Protein AF-A0A183NN94-F1 (afdb_monomer)

Organism: NCBI:txid31246

Radius of gyration: 21.18 Å; Cα contacts (8 Å, |Δi|>4): 74; chains: 1; bounding box: 39×62×39 Å

Secondary structure (DSSP, 8-state):
--GGGTTSBPTTTTSTT--TTGGG-SSB--TT-PPBPSSSSSTT--TTGGG-SSB--TTHHHHHHHHHHHHHHHHHHHTTTTS-THHHHHHHHHHHHHH--

Structure (mmCIF, N/CA/C/O backbone):
data_AF-A0A183NN94-F1
#
_entry.id   AF-A0A183NN94-F1
#
loop_
_atom_site.group_PDB
_atom_site.id
_atom_site.type_symbol
_atom_site.label_atom_id
_atom_site.label_alt_id
_atom_site.label_comp_id
_atom_site.label_asym_id
_atom_site.label_entity_id
_atom_site.label_seq_id
_atom_site.pdbx_PDB_ins_code
_atom_site.Cartn_x
_atom_site.Cartn_y
_atom_site.Cartn_z
_atom_site.occupancy
_atom_site.B_iso_or_equiv
_atom_site.auth_seq_id
_atom_site.auth_comp_id
_atom_site.auth_asym_id
_atom_site.auth_atom_id
_atom_site.pdbx_PDB_model_num
ATOM 1 N N . MET A 1 1 ? 25.148 6.292 4.342 1.00 41.75 1 MET A N 1
ATOM 2 C CA . MET A 1 1 ? 24.144 7.103 3.613 1.00 41.75 1 MET A CA 1
ATOM 3 C C . MET A 1 1 ? 22.840 6.322 3.709 1.00 41.75 1 MET A C 1
ATOM 5 O O . MET A 1 1 ? 22.863 5.152 3.376 1.00 41.75 1 MET A O 1
ATOM 9 N N . SER A 1 2 ? 21.803 6.879 4.331 1.00 49.94 2 SER A N 1
ATOM 10 C CA . SER A 1 2 ? 20.789 6.155 5.123 1.00 49.94 2 SER A CA 1
ATOM 11 C C . SER A 1 2 ? 19.967 5.079 4.387 1.00 49.94 2 SER A C 1
ATOM 13 O O . SER A 1 2 ? 19.070 5.393 3.604 1.00 49.94 2 SER A O 1
ATOM 15 N N . ASP A 1 3 ? 20.172 3.814 4.773 1.00 56.53 3 ASP A N 1
ATOM 16 C CA . ASP A 1 3 ? 19.376 2.636 4.368 1.00 56.53 3 ASP A CA 1
ATOM 17 C C . ASP A 1 3 ? 17.874 2.763 4.693 1.00 56.53 3 ASP A C 1
ATOM 19 O O . ASP A 1 3 ? 17.034 2.079 4.122 1.00 56.53 3 ASP A O 1
ATOM 23 N N . TYR A 1 4 ? 17.506 3.727 5.538 1.00 58.66 4 TYR A N 1
ATOM 24 C CA . TYR A 1 4 ? 16.137 3.991 5.983 1.00 58.66 4 TYR A CA 1
ATOM 25 C C . TYR A 1 4 ? 15.127 4.331 4.869 1.00 58.66 4 TYR A C 1
ATOM 27 O O . TYR A 1 4 ? 13.924 4.171 5.069 1.00 58.66 4 TYR A O 1
ATOM 35 N N . LEU A 1 5 ? 15.574 4.821 3.704 1.00 60.09 5 LEU A N 1
ATOM 36 C CA . LEU A 1 5 ? 14.676 5.084 2.567 1.00 60.09 5 LEU A CA 1
ATOM 37 C C . LEU A 1 5 ? 14.304 3.810 1.798 1.00 60.09 5 LEU A C 1
ATOM 39 O O . LEU A 1 5 ? 13.202 3.746 1.252 1.00 60.09 5 LEU A O 1
ATOM 43 N N . ARG A 1 6 ? 15.182 2.797 1.788 1.00 64.06 6 ARG A N 1
ATOM 44 C CA . ARG A 1 6 ? 14.915 1.500 1.144 1.00 64.06 6 ARG A CA 1
ATOM 45 C C . ARG A 1 6 ? 13.834 0.712 1.884 1.00 64.06 6 ARG A C 1
ATOM 47 O O . ARG A 1 6 ? 13.225 -0.147 1.265 1.00 64.06 6 ARG A O 1
ATOM 54 N N . ASN A 1 7 ? 13.557 1.042 3.148 1.00 72.69 7 ASN A N 1
ATOM 55 C CA . ASN A 1 7 ? 12.535 0.395 3.978 1.00 72.69 7 ASN A CA 1
ATOM 56 C C . ASN A 1 7 ? 11.146 1.033 3.880 1.00 72.69 7 ASN A C 1
ATOM 58 O O . ASN A 1 7 ? 10.224 0.638 4.586 1.00 72.69 7 ASN A O 1
ATOM 62 N N . GLN A 1 8 ? 10.949 2.025 3.014 1.00 84.25 8 GLN A N 1
ATOM 63 C CA . GLN A 1 8 ? 9.636 2.644 2.852 1.00 84.25 8 GLN A CA 1
ATOM 64 C C . GLN A 1 8 ? 8.896 2.051 1.653 1.00 84.25 8 GLN A C 1
ATOM 66 O O . GLN A 1 8 ? 9.460 1.891 0.572 1.00 84.25 8 GLN A O 1
ATOM 71 N N . ILE A 1 9 ? 7.608 1.752 1.841 1.00 87.94 9 ILE A N 1
ATOM 72 C CA . ILE A 1 9 ? 6.727 1.263 0.775 1.00 87.94 9 ILE A CA 1
ATOM 73 C C . ILE A 1 9 ? 6.458 2.394 -0.219 1.00 87.94 9 ILE A C 1
ATOM 75 O O . ILE A 1 9 ? 6.124 3.521 0.160 1.00 87.94 9 ILE A O 1
ATOM 79 N N . CYS A 1 10 ? 6.561 2.079 -1.506 1.00 90.69 10 CYS A N 1
ATOM 80 C CA . CYS A 1 10 ? 6.245 3.002 -2.579 1.00 90.69 10 CYS A CA 1
ATOM 81 C C . CYS A 1 10 ? 4.772 3.412 -2.516 1.00 90.69 10 CYS A C 1
ATOM 83 O O . CYS A 1 10 ? 3.864 2.587 -2.609 1.00 90.69 10 CYS A O 1
ATOM 85 N N . ARG A 1 11 ? 4.534 4.721 -2.420 1.00 90.25 11 ARG A N 1
ATOM 86 C CA . ARG A 1 11 ? 3.186 5.302 -2.385 1.00 90.25 11 ARG A CA 1
ATOM 87 C C . ARG A 1 11 ? 2.394 5.055 -3.671 1.00 90.25 11 ARG A C 1
ATOM 89 O O . ARG A 1 11 ? 1.177 4.950 -3.613 1.00 90.25 11 ARG A O 1
ATOM 96 N N . TYR A 1 12 ? 3.080 4.983 -4.810 1.00 91.81 12 TYR A N 1
ATOM 97 C CA . TYR A 1 12 ? 2.455 4.962 -6.134 1.00 91.81 12 TYR A CA 1
ATOM 98 C C . TYR A 1 12 ? 2.299 3.554 -6.715 1.00 91.81 12 TYR A C 1
ATOM 100 O O . TYR A 1 12 ? 1.526 3.363 -7.638 1.00 91.81 12 TYR A O 1
ATOM 108 N N . PHE A 1 13 ? 2.990 2.546 -6.180 1.00 91.50 13 PHE A N 1
ATOM 109 C CA . PHE A 1 13 ? 2.992 1.203 -6.770 1.00 91.50 13 PHE A CA 1
ATOM 110 C C . PHE A 1 13 ? 1.594 0.575 -6.866 1.00 91.50 13 PHE A C 1
ATOM 112 O O . PHE A 1 13 ? 1.243 0.015 -7.897 1.00 91.50 13 PHE A O 1
ATOM 119 N N . ASN A 1 14 ? 0.784 0.722 -5.814 1.00 89.56 14 ASN A N 1
ATOM 120 C CA . ASN A 1 14 ? -0.565 0.154 -5.747 1.00 89.56 14 ASN A CA 1
ATOM 121 C C . ASN A 1 14 ? -1.670 1.138 -6.180 1.00 89.56 14 ASN A C 1
ATOM 123 O O . ASN A 1 14 ? -2.853 0.861 -5.972 1.00 89.56 14 ASN A O 1
ATOM 127 N N . THR A 1 15 ? -1.324 2.312 -6.721 1.00 90.31 15 THR A N 1
ATOM 128 C CA . THR A 1 15 ? -2.331 3.219 -7.291 1.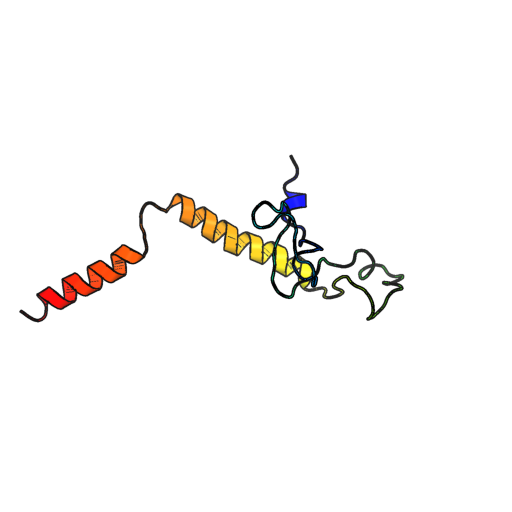00 90.31 15 THR A CA 1
ATOM 129 C C . THR A 1 15 ? -2.702 2.759 -8.700 1.00 90.31 15 THR A C 1
ATOM 131 O O . THR A 1 15 ? -1.979 1.989 -9.325 1.00 90.31 15 THR A O 1
ATOM 134 N N . LYS A 1 16 ? -3.832 3.246 -9.229 1.00 89.75 16 LYS A N 1
ATOM 135 C CA . LYS A 1 16 ? -4.267 2.931 -10.603 1.00 89.75 16 LYS A CA 1
ATOM 136 C C . LYS A 1 16 ? -3.243 3.350 -11.665 1.00 89.75 16 LYS A C 1
ATOM 138 O O . LYS A 1 16 ? -3.184 2.736 -12.720 1.00 89.75 16 LYS A O 1
ATOM 143 N N . GLU A 1 17 ? -2.476 4.400 -11.381 1.00 90.69 17 GLU A N 1
ATOM 144 C CA . GLU A 1 17 ? -1.435 4.937 -12.263 1.00 90.69 17 GLU A CA 1
ATOM 145 C C . GLU A 1 17 ? -0.124 4.143 -12.167 1.00 90.69 17 GLU A C 1
ATOM 147 O O . GLU A 1 17 ? 0.651 4.115 -13.119 1.00 90.69 17 GLU A O 1
ATOM 152 N N . GLY A 1 18 ? 0.116 3.472 -11.035 1.00 90.94 18 GLY A N 1
ATOM 153 C CA . GLY A 1 18 ? 1.330 2.706 -10.787 1.00 90.94 18 GLY A CA 1
ATOM 154 C C . GLY A 1 18 ? 2.565 3.570 -10.501 1.00 90.94 18 GLY A C 1
ATOM 155 O O . GLY A 1 18 ? 2.538 4.803 -10.462 1.00 90.94 18 GLY A O 1
ATOM 156 N N . CYS A 1 19 ? 3.696 2.904 -10.260 1.00 94.25 19 CYS A N 1
ATOM 157 C CA . CYS A 1 19 ? 4.964 3.584 -10.019 1.00 94.25 19 CYS A CA 1
ATOM 158 C C . CYS A 1 19 ? 5.680 3.921 -11.336 1.00 94.25 19 CYS A C 1
ATOM 160 O O . CYS A 1 19 ? 6.262 3.055 -11.980 1.00 94.25 19 CYS A O 1
ATOM 162 N N . TRP A 1 20 ? 5.734 5.208 -11.660 1.00 94.19 20 TRP A N 1
ATOM 163 C CA . TRP A 1 20 ? 6.533 5.817 -12.728 1.00 94.19 20 TRP A CA 1
ATOM 164 C C . TRP A 1 20 ? 8.028 5.454 -12.753 1.00 94.19 20 TRP A C 1
ATOM 166 O O . TRP A 1 20 ? 8.637 5.489 -13.817 1.00 94.19 20 TRP A O 1
ATOM 176 N N . TYR A 1 21 ? 8.630 5.088 -11.617 1.00 90.06 21 TYR A N 1
ATOM 177 C CA . TYR A 1 21 ? 10.044 4.691 -11.561 1.00 90.06 21 TYR A CA 1
ATOM 178 C C . TYR A 1 21 ? 10.295 3.222 -11.937 1.00 90.06 21 TYR A C 1
ATOM 180 O O . TYR A 1 21 ? 11.455 2.840 -12.102 1.00 90.06 21 TYR A O 1
ATOM 188 N N . GLY A 1 22 ? 9.242 2.401 -12.047 1.00 88.06 22 GLY A N 1
ATOM 189 C CA . GLY A 1 22 ? 9.366 0.967 -12.319 1.00 88.06 22 GLY A CA 1
ATOM 190 C C . GLY A 1 22 ? 10.341 0.279 -11.359 1.00 88.06 22 GLY A C 1
ATOM 191 O O . GLY A 1 22 ? 10.358 0.570 -10.162 1.00 88.06 22 GLY A O 1
ATOM 192 N N . ASP A 1 23 ? 11.203 -0.580 -11.894 1.00 85.81 23 ASP A N 1
ATOM 193 C CA . ASP A 1 23 ? 12.173 -1.359 -11.109 1.00 85.81 23 ASP A CA 1
ATOM 194 C C . ASP A 1 23 ? 13.299 -0.510 -10.500 1.00 85.81 23 ASP A C 1
ATOM 196 O O . ASP A 1 23 ? 13.956 -0.921 -9.547 1.00 85.81 23 ASP A O 1
ATOM 200 N N . ASN A 1 24 ? 13.493 0.716 -10.995 1.00 86.44 24 ASN A N 1
ATOM 201 C CA . ASN A 1 24 ? 14.469 1.662 -10.451 1.00 86.44 24 ASN A CA 1
ATOM 202 C C . ASN A 1 24 ? 13.912 2.469 -9.268 1.00 86.44 24 ASN A C 1
ATOM 204 O O . ASN A 1 24 ? 14.551 3.418 -8.795 1.00 86.44 24 ASN A O 1
ATOM 208 N N . CYS A 1 25 ? 12.708 2.142 -8.788 1.00 89.25 25 CYS A N 1
ATOM 209 C CA . CYS A 1 25 ? 12.151 2.804 -7.623 1.00 89.25 25 CYS A CA 1
ATOM 210 C C . CYS A 1 25 ? 13.040 2.563 -6.398 1.00 89.25 25 CYS A C 1
ATOM 212 O O . CYS A 1 25 ? 13.411 1.442 -6.065 1.00 89.25 25 CYS A O 1
ATOM 214 N N . ARG A 1 26 ? 13.359 3.643 -5.680 1.00 86.31 26 ARG A N 1
ATOM 215 C CA . ARG A 1 26 ? 14.139 3.558 -4.434 1.00 86.31 26 ARG A CA 1
ATOM 216 C C . ARG A 1 26 ? 13.332 3.006 -3.253 1.00 86.31 26 ARG A C 1
ATOM 218 O O . ARG A 1 26 ? 13.915 2.727 -2.212 1.00 86.31 26 ARG A O 1
ATOM 225 N N . PHE A 1 27 ? 12.018 2.890 -3.419 1.00 87.56 27 PHE A N 1
ATOM 226 C CA . PHE A 1 27 ? 11.055 2.438 -2.420 1.00 87.56 27 PHE A CA 1
ATOM 227 C C . PHE A 1 27 ? 10.564 1.024 -2.745 1.00 87.56 27 PHE A C 1
ATOM 229 O O . PHE A 1 27 ? 10.627 0.588 -3.891 1.00 87.56 27 PHE A O 1
ATOM 236 N N . LEU A 1 28 ? 10.018 0.321 -1.755 1.00 86.50 28 LEU A N 1
ATOM 237 C CA . LEU A 1 28 ? 9.574 -1.063 -1.923 1.00 86.50 28 LEU A CA 1
ATOM 238 C C . LEU A 1 28 ? 8.257 -1.167 -2.687 1.00 86.50 28 LEU A C 1
ATOM 240 O O . LEU A 1 28 ? 7.270 -0.504 -2.360 1.00 86.50 28 LEU A O 1
ATOM 244 N N . HIS A 1 29 ? 8.219 -2.074 -3.654 1.00 89.50 29 HIS A N 1
ATOM 245 C CA . HIS A 1 29 ? 7.015 -2.461 -4.377 1.00 89.50 29 HIS A CA 1
ATOM 246 C C . HIS A 1 29 ? 6.414 -3.717 -3.744 1.00 89.50 29 HIS A C 1
ATOM 248 O O . HIS A 1 29 ? 6.761 -4.833 -4.114 1.00 89.50 29 HIS A O 1
ATOM 254 N N . ILE A 1 30 ? 5.529 -3.535 -2.759 1.00 86.12 30 ILE A N 1
ATOM 255 C C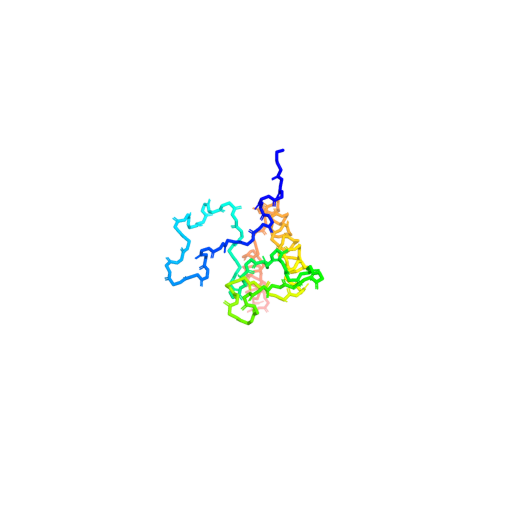A . ILE A 1 30 ? 4.836 -4.645 -2.090 1.00 86.12 30 ILE A CA 1
ATOM 256 C C . ILE A 1 30 ? 3.373 -4.674 -2.559 1.00 86.12 30 ILE A C 1
ATOM 258 O O . ILE A 1 30 ? 2.638 -3.713 -2.303 1.00 86.12 30 ILE A O 1
ATOM 262 N N . PRO A 1 31 ? 2.920 -5.749 -3.228 1.00 85.88 31 PRO A N 1
ATOM 263 C CA . PRO A 1 31 ? 1.538 -5.871 -3.685 1.00 85.88 31 PRO A CA 1
ATOM 264 C C . PRO A 1 31 ? 0.547 -5.786 -2.525 1.00 85.88 31 PRO A C 1
ATOM 266 O O . PRO A 1 31 ? 0.767 -6.374 -1.467 1.00 85.88 31 PRO A O 1
ATOM 269 N N . ASN A 1 32 ? -0.559 -5.066 -2.724 1.00 85.62 32 ASN A N 1
ATOM 270 C CA . ASN A 1 32 ? -1.653 -4.931 -1.749 1.00 85.62 32 ASN A CA 1
ATOM 271 C C . ASN A 1 32 ? -1.256 -4.328 -0.386 1.00 85.62 32 ASN A C 1
ATOM 273 O O . ASN A 1 32 ? -2.052 -4.352 0.554 1.00 85.62 32 ASN A O 1
ATOM 277 N N . LYS A 1 33 ? -0.054 -3.757 -0.255 1.00 86.69 33 LYS A N 1
ATOM 278 C CA . LYS A 1 33 ? 0.394 -3.067 0.959 1.00 86.69 33 LYS A CA 1
ATOM 279 C C . LYS A 1 33 ? 0.606 -1.586 0.675 1.00 86.69 33 LYS A C 1
ATOM 281 O O . LYS A 1 33 ? 1.288 -1.197 -0.268 1.00 86.69 33 LYS A O 1
ATOM 286 N N . LYS A 1 34 ? -0.002 -0.741 1.500 1.00 87.88 34 LYS A N 1
ATOM 287 C CA . LYS A 1 34 ? 0.148 0.715 1.425 1.00 87.88 34 LYS A CA 1
ATOM 288 C C . LYS A 1 34 ? 1.169 1.176 2.465 1.00 87.88 34 LYS A C 1
ATOM 290 O O . LYS A 1 34 ? 1.321 0.502 3.484 1.00 87.88 34 LYS A O 1
ATOM 295 N N . PRO A 1 35 ? 1.852 2.310 2.244 1.00 87.88 35 PRO A N 1
ATOM 296 C CA . PRO A 1 35 ? 2.700 2.894 3.274 1.00 87.88 35 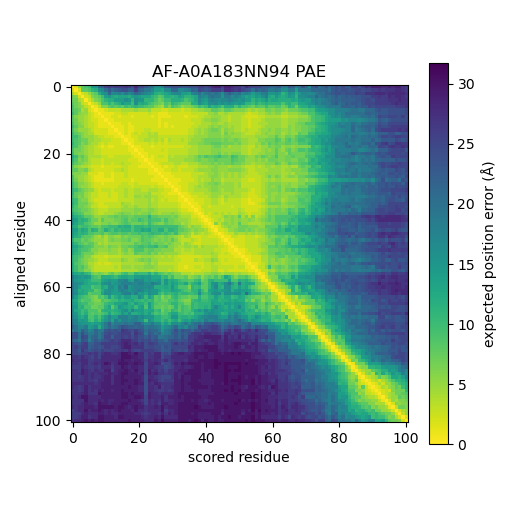PRO A CA 1
ATOM 297 C C . PRO A 1 35 ? 1.904 3.137 4.568 1.00 87.88 35 PRO A C 1
ATOM 299 O O . PRO A 1 35 ? 0.725 3.505 4.480 1.00 87.88 35 PRO A O 1
ATOM 302 N N . PRO A 1 36 ? 2.519 2.930 5.746 1.00 86.56 36 PRO A N 1
ATOM 303 C CA . PRO A 1 36 ? 1.862 3.170 7.024 1.00 86.56 36 PRO A CA 1
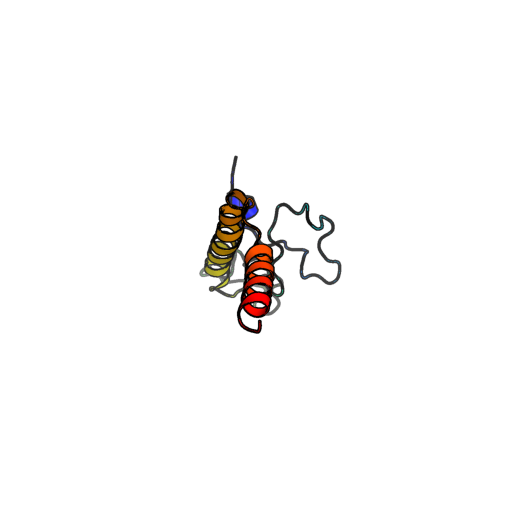ATOM 304 C C . PRO A 1 36 ? 1.486 4.644 7.165 1.00 86.56 36 PRO A C 1
ATOM 306 O O . PRO A 1 36 ? 2.169 5.538 6.650 1.00 86.56 36 PRO A O 1
ATOM 309 N N . CYS A 1 37 ? 0.373 4.899 7.842 1.00 89.25 37 CYS A N 1
ATOM 310 C CA . CYS A 1 37 ? 0.013 6.242 8.252 1.00 89.25 37 CYS A CA 1
ATOM 311 C C . CYS A 1 37 ? 1.017 6.722 9.302 1.00 89.25 37 CYS A C 1
ATOM 313 O O . CYS A 1 37 ? 1.604 5.940 10.033 1.00 89.25 37 CYS A O 1
ATOM 315 N N . LYS A 1 38 ? 1.259 8.032 9.350 1.00 85.50 38 LYS A N 1
ATOM 316 C CA . LYS A 1 38 ? 2.125 8.630 10.377 1.00 85.50 38 LYS A CA 1
ATOM 317 C C . LYS A 1 38 ? 1.350 8.982 11.653 1.00 85.50 38 LYS A C 1
ATOM 319 O O . LYS A 1 38 ? 1.949 9.230 12.692 1.00 85.50 38 LYS A O 1
ATOM 324 N N . PHE A 1 39 ? 0.029 9.100 11.539 1.00 87.56 39 PHE A N 1
ATOM 325 C CA . PHE A 1 39 ? -0.846 9.665 12.567 1.00 87.56 39 PHE A CA 1
ATOM 326 C C . PHE A 1 39 ? -1.751 8.620 13.231 1.00 87.56 39 PHE A C 1
ATOM 328 O O . PHE A 1 39 ? -2.504 8.966 14.134 1.00 87.56 39 PHE A O 1
ATOM 335 N N . ASP A 1 40 ? -1.709 7.367 12.787 1.00 81.06 40 ASP A N 1
ATOM 336 C CA . ASP A 1 40 ? -2.501 6.261 13.338 1.00 81.06 40 ASP A CA 1
ATOM 337 C C . ASP A 1 40 ? -2.071 5.853 14.751 1.00 81.06 40 ASP A C 1
ATOM 339 O O . ASP A 1 40 ? -2.924 5.550 15.584 1.00 81.06 40 ASP A O 1
ATOM 343 N N . ASP A 1 41 ? -0.771 5.899 15.039 1.00 80.19 41 ASP A N 1
ATOM 344 C CA . ASP A 1 41 ? -0.212 5.580 16.357 1.00 80.19 41 ASP A CA 1
ATOM 345 C C . ASP A 1 41 ? -0.277 6.752 17.350 1.00 80.19 41 ASP A C 1
ATOM 347 O O . ASP A 1 41 ? 0.051 6.596 18.530 1.00 80.19 41 ASP A O 1
ATOM 351 N N . LEU A 1 42 ? -0.699 7.938 16.904 1.00 84.25 42 LEU A N 1
ATOM 352 C CA . LEU A 1 42 ? -0.809 9.100 17.777 1.00 84.25 42 LEU A CA 1
ATOM 353 C C . LEU A 1 42 ? -2.066 8.999 18.650 1.00 84.25 42 LEU A C 1
ATOM 355 O O . LEU A 1 42 ? -3.117 8.575 18.180 1.00 84.25 42 LEU A O 1
ATOM 359 N N . THR A 1 43 ? -2.004 9.482 19.895 1.00 84.19 43 THR A N 1
ATOM 360 C CA . THR A 1 43 ? -3.162 9.528 20.813 1.00 84.19 43 THR A CA 1
ATOM 361 C C . THR A 1 43 ? -4.354 10.295 20.226 1.00 84.19 43 THR A C 1
ATOM 363 O O . THR A 1 43 ? -5.501 9.981 20.521 1.00 84.19 43 THR A O 1
ATOM 366 N N . THR A 1 44 ? -4.083 11.284 19.367 1.00 85.81 44 THR A N 1
ATOM 367 C CA . THR A 1 44 ? -5.092 12.051 18.616 1.00 85.81 44 THR A CA 1
ATOM 368 C C . THR A 1 44 ? -5.739 11.245 17.479 1.00 85.81 44 THR A C 1
ATOM 370 O O . THR A 1 44 ? -6.845 11.568 17.056 1.00 85.81 44 THR A O 1
ATOM 373 N N . GLY A 1 45 ? -5.072 10.196 16.990 1.00 85.25 45 GLY A N 1
ATOM 374 C CA . GLY A 1 45 ? -5.501 9.380 15.857 1.00 85.25 45 GLY A CA 1
ATOM 375 C C . GLY A 1 45 ? -5.412 10.083 14.497 1.00 85.25 45 GLY A C 1
ATOM 376 O O . GLY A 1 45 ? -5.101 11.273 14.381 1.00 85.25 45 GLY A O 1
ATOM 377 N N . CYS A 1 46 ? -5.698 9.329 13.433 1.00 91.56 46 CYS A N 1
ATOM 378 C CA . CYS A 1 46 ? -5.776 9.859 12.076 1.00 91.56 46 CYS A CA 1
ATOM 379 C C . CYS A 1 46 ? -7.153 10.493 11.823 1.00 91.56 46 CYS A C 1
ATOM 381 O O . CYS A 1 46 ? -8.172 9.805 11.861 1.00 91.56 46 CYS A O 1
ATOM 383 N N . CYS A 1 47 ? -7.192 11.783 11.476 1.00 90.31 47 CYS A N 1
ATOM 384 C CA . CYS A 1 47 ? -8.441 12.503 11.190 1.00 90.31 47 CYS A CA 1
ATOM 385 C C . CYS A 1 47 ? -9.200 11.988 9.955 1.00 90.31 47 CYS A C 1
ATOM 387 O O . CYS A 1 47 ? -10.390 12.253 9.814 1.00 90.31 47 CYS A O 1
ATOM 389 N N . TYR A 1 48 ? -8.529 11.244 9.072 1.00 88.75 48 TYR A N 1
ATOM 390 C CA . TYR A 1 48 ? -9.148 10.643 7.891 1.00 88.75 48 TYR A CA 1
ATOM 391 C C . TYR A 1 48 ? -9.873 9.325 8.195 1.00 88.75 48 TYR A C 1
ATOM 393 O O . TYR A 1 48 ? -10.606 8.837 7.333 1.00 88.75 48 TYR A O 1
ATOM 401 N N . GLY A 1 49 ? -9.687 8.754 9.394 1.00 85.88 49 GLY A N 1
ATOM 402 C CA . GLY A 1 49 ? -10.317 7.496 9.800 1.00 85.88 49 GLY A CA 1
ATOM 403 C C . GLY A 1 49 ? -10.137 6.397 8.749 1.00 85.88 49 GLY A C 1
ATOM 404 O O . GLY A 1 49 ? -9.037 6.199 8.231 1.00 85.88 49 GLY A O 1
ATOM 405 N N . ASP A 1 50 ? -11.234 5.737 8.382 1.00 86.69 50 ASP A N 1
ATOM 406 C CA . ASP A 1 50 ? -11.250 4.650 7.391 1.00 86.69 50 ASP A CA 1
ATOM 407 C C . ASP A 1 50 ? -11.048 5.125 5.942 1.00 86.69 50 ASP A C 1
ATOM 409 O O . ASP A 1 50 ? -10.697 4.338 5.065 1.00 86.69 50 ASP A O 1
ATOM 413 N N . ASN A 1 51 ? -11.219 6.425 5.680 1.00 88.69 51 ASN A N 1
ATOM 414 C CA . ASN A 1 51 ? -10.965 7.025 4.368 1.00 88.69 51 ASN A CA 1
ATOM 415 C C . ASN A 1 51 ? -9.487 7.399 4.170 1.00 88.69 51 ASN A C 1
ATOM 417 O O . ASN A 1 51 ? -9.124 8.001 3.155 1.00 88.69 51 ASN A O 1
ATOM 421 N N . CYS A 1 52 ? -8.617 7.071 5.128 1.00 90.12 52 CYS A N 1
ATOM 422 C CA . CYS A 1 52 ? -7.194 7.328 5.006 1.00 90.12 52 CYS A CA 1
ATOM 423 C C . CYS A 1 52 ? -6.598 6.551 3.825 1.00 90.12 52 CYS A C 1
ATOM 425 O O . CYS A 1 52 ? -6.776 5.344 3.666 1.00 90.12 52 CYS A O 1
ATOM 427 N N . HIS A 1 53 ? -5.836 7.253 2.987 1.00 86.44 53 HIS A N 1
ATOM 428 C CA . HIS A 1 53 ? -5.136 6.621 1.873 1.00 86.44 53 HIS A CA 1
ATOM 429 C C . HIS A 1 53 ? -3.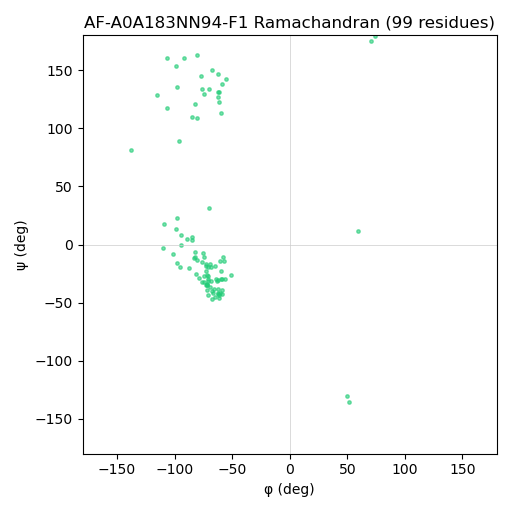964 5.736 2.340 1.00 86.44 53 HIS A C 1
ATOM 431 O O . HIS A 1 53 ? -3.508 4.874 1.590 1.00 86.44 53 HIS A O 1
ATOM 437 N N . PHE A 1 54 ? -3.479 5.940 3.565 1.00 89.25 54 PHE A N 1
ATOM 438 C CA . PHE A 1 54 ? -2.378 5.196 4.171 1.00 89.25 54 PHE A CA 1
ATOM 439 C C . PHE A 1 54 ? -2.881 3.994 4.977 1.00 89.25 54 PHE A C 1
ATOM 441 O O . PHE A 1 54 ? -4.049 3.916 5.347 1.00 89.25 54 PHE A O 1
ATOM 448 N N . SER A 1 55 ? -1.994 3.037 5.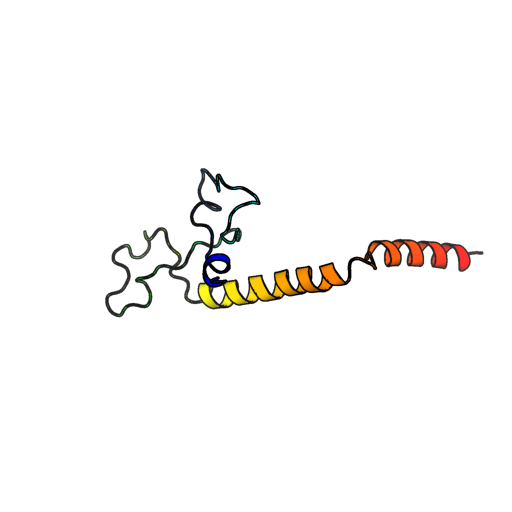238 1.00 88.50 55 SER A N 1
ATOM 449 C CA . SER A 1 55 ? -2.320 1.852 6.032 1.00 88.50 55 SER A CA 1
ATOM 450 C C . SER A 1 55 ? -2.420 2.204 7.520 1.00 88.50 55 SER A C 1
ATOM 452 O O . SER A 1 55 ? -1.489 2.797 8.053 1.00 88.50 55 SER A O 1
ATOM 454 N N . HIS A 1 56 ? -3.513 1.810 8.181 1.00 87.62 56 HIS A N 1
ATOM 455 C CA . HIS A 1 56 ? -3.659 1.812 9.652 1.00 87.62 56 HIS A CA 1
ATOM 456 C C . HIS A 1 56 ? -3.406 0.422 10.264 1.00 87.62 56 HIS A C 1
ATOM 458 O O . HIS A 1 56 ? -3.752 0.144 11.413 1.00 87.62 56 HIS A O 1
ATOM 464 N N . ASP A 1 57 ? -2.839 -0.495 9.480 1.00 82.38 57 ASP A N 1
ATOM 465 C CA . ASP A 1 57 ? -2.504 -1.836 9.937 1.00 82.38 57 ASP A CA 1
ATOM 466 C C . ASP A 1 57 ? -1.182 -1.800 10.719 1.00 82.38 57 ASP A C 1
ATOM 468 O O . ASP A 1 57 ? -0.101 -1.660 10.139 1.00 82.38 57 ASP A O 1
ATOM 472 N N . ARG A 1 58 ? -1.263 -1.984 12.041 1.00 68.50 58 ARG A N 1
ATOM 473 C CA . ARG A 1 58 ? -0.107 -2.033 12.958 1.00 68.50 58 ARG A CA 1
ATOM 474 C C . ARG A 1 58 ? 0.879 -3.165 12.638 1.00 68.50 58 ARG A C 1
ATOM 476 O O . ARG A 1 58 ? 2.006 -3.160 13.132 1.00 68.50 58 ARG A O 1
ATOM 483 N N . THR A 1 59 ? 0.499 -4.136 11.802 1.00 65.50 59 THR A N 1
ATOM 484 C CA . THR A 1 59 ? 1.408 -5.198 11.335 1.00 65.50 59 THR A CA 1
ATOM 485 C C . THR A 1 59 ? 2.322 -4.753 10.189 1.00 65.50 59 THR A C 1
ATOM 487 O O . THR A 1 59 ? 3.324 -5.419 9.908 1.00 65.50 59 THR A O 1
ATOM 490 N N . SER A 1 60 ? 2.037 -3.601 9.566 1.00 59.47 60 SER A N 1
ATOM 491 C CA . SER A 1 60 ? 2.762 -3.095 8.392 1.00 59.47 60 SER A CA 1
ATOM 492 C C . SER A 1 60 ? 4.254 -2.895 8.675 1.00 59.47 60 SER A C 1
ATOM 494 O O . SER A 1 60 ? 5.076 -3.273 7.842 1.00 59.47 60 SER A O 1
ATOM 496 N N . PHE A 1 61 ? 4.619 -2.410 9.868 1.00 61.09 61 PHE A N 1
ATOM 497 C CA . PHE A 1 61 ? 6.020 -2.196 10.254 1.00 61.09 61 PHE A CA 1
ATOM 498 C C . PHE A 1 61 ? 6.825 -3.501 10.336 1.00 61.09 61 PHE A C 1
ATOM 500 O O . PHE A 1 61 ? 7.895 -3.593 9.748 1.00 61.09 61 PHE A O 1
ATOM 507 N N . LYS A 1 62 ? 6.276 -4.557 10.954 1.00 56.25 62 LYS A N 1
ATOM 508 C CA . LYS A 1 62 ? 6.962 -5.863 11.057 1.00 56.25 62 LYS A CA 1
ATOM 509 C C . LYS A 1 62 ? 7.093 -6.568 9.706 1.00 56.25 62 LYS A C 1
ATOM 511 O O . LYS A 1 62 ? 8.040 -7.313 9.475 1.00 56.25 62 LYS A O 1
ATOM 516 N N . SER A 1 63 ? 6.128 -6.362 8.809 1.00 57.19 63 SER A N 1
ATOM 517 C CA . SER A 1 63 ? 6.131 -7.010 7.493 1.00 57.19 63 SER A CA 1
ATOM 518 C C . SER A 1 63 ? 7.209 -6.467 6.549 1.00 57.19 63 SER A C 1
ATOM 520 O O . SER A 1 63 ? 7.730 -7.224 5.733 1.00 57.19 63 SER A O 1
ATOM 522 N N . ILE A 1 64 ? 7.579 -5.192 6.691 1.00 65.31 64 ILE A N 1
ATOM 523 C CA . ILE A 1 64 ? 8.636 -4.554 5.898 1.00 65.31 64 ILE A CA 1
ATOM 524 C C . ILE A 1 64 ? 9.997 -5.154 6.256 1.00 65.31 64 ILE A C 1
ATOM 526 O O . ILE A 1 64 ? 10.736 -5.563 5.361 1.00 65.31 64 ILE A O 1
ATOM 530 N N . ASP A 1 65 ? 10.295 -5.290 7.549 1.00 63.81 65 ASP A N 1
ATOM 531 C CA . ASP A 1 65 ? 11.548 -5.893 8.011 1.00 63.81 65 ASP A CA 1
ATOM 532 C C . ASP A 1 65 ? 11.670 -7.349 7.533 1.00 63.81 65 ASP A C 1
ATOM 534 O O . ASP A 1 65 ? 12.709 -7.759 7.017 1.00 63.81 65 ASP A O 1
ATOM 538 N N . ASN A 1 66 ? 10.574 -8.114 7.589 1.00 60.47 66 ASN A N 1
ATOM 539 C CA . ASN A 1 66 ? 10.530 -9.485 7.074 1.00 60.47 66 ASN A CA 1
ATOM 540 C C . ASN A 1 66 ? 10.707 -9.561 5.546 1.00 60.47 66 ASN A C 1
ATOM 542 O O . ASN A 1 66 ? 11.390 -10.463 5.058 1.00 60.47 66 ASN A O 1
ATOM 546 N N . TYR A 1 67 ? 10.136 -8.620 4.781 1.00 65.44 67 TYR A N 1
ATOM 547 C CA . TYR A 1 67 ? 10.353 -8.528 3.331 1.00 65.44 67 TYR A CA 1
ATOM 548 C C . TYR A 1 67 ? 11.826 -8.262 3.017 1.00 65.44 67 TYR A C 1
ATOM 550 O O . TYR A 1 67 ? 12.389 -8.905 2.131 1.00 65.44 67 TYR A O 1
ATOM 558 N N . HIS A 1 68 ? 12.483 -7.377 3.771 1.00 62.75 68 HIS A N 1
ATOM 559 C CA . HIS A 1 68 ? 13.925 -7.199 3.648 1.00 62.75 68 HIS A CA 1
ATOM 560 C C . HIS A 1 68 ? 14.681 -8.472 3.980 1.00 62.75 68 HIS A C 1
ATOM 562 O O . HIS A 1 68 ? 15.552 -8.826 3.208 1.00 62.75 68 HIS A O 1
ATOM 568 N N . ILE A 1 69 ? 14.374 -9.186 5.061 1.00 61.47 69 ILE A N 1
ATOM 569 C CA . ILE A 1 69 ? 15.110 -10.413 5.404 1.00 61.47 69 ILE A CA 1
ATOM 570 C C . ILE A 1 69 ? 14.946 -11.481 4.313 1.00 61.47 69 ILE A C 1
ATOM 572 O O . ILE A 1 69 ? 15.935 -12.086 3.917 1.00 61.47 69 ILE A O 1
ATOM 576 N N . HIS A 1 70 ? 13.741 -11.680 3.771 1.00 56.78 70 HIS A N 1
ATOM 577 C CA . HIS A 1 70 ? 13.513 -12.667 2.710 1.00 56.78 70 HIS A CA 1
ATOM 578 C C . HIS A 1 70 ? 14.224 -12.294 1.399 1.00 56.78 70 HIS A C 1
ATOM 580 O O . HIS A 1 70 ? 14.833 -13.155 0.765 1.00 56.78 70 HIS A O 1
ATOM 586 N N . ASN A 1 71 ? 14.201 -11.014 1.011 1.00 56.59 71 ASN A N 1
ATOM 587 C CA . ASN A 1 71 ? 14.905 -10.558 -0.190 1.00 56.59 71 ASN A CA 1
ATOM 588 C C . ASN A 1 71 ? 16.417 -10.441 0.021 1.00 56.59 71 ASN A C 1
ATOM 590 O O . ASN A 1 71 ? 17.155 -10.778 -0.882 1.00 56.59 71 ASN A O 1
ATOM 594 N N . ASN A 1 72 ? 16.900 -10.100 1.217 1.00 53.41 72 ASN A N 1
ATOM 595 C CA . ASN A 1 72 ? 18.327 -10.147 1.550 1.00 53.41 72 ASN A CA 1
ATOM 596 C C . ASN A 1 72 ? 18.837 -11.589 1.696 1.00 53.41 72 ASN A C 1
ATOM 598 O O . ASN A 1 72 ? 20.022 -11.837 1.500 1.00 53.41 72 ASN A O 1
ATOM 602 N N . HIS A 1 73 ? 17.975 -12.552 2.038 1.00 45.84 73 HIS A N 1
ATOM 603 C CA . HIS A 1 73 ? 18.302 -13.977 1.971 1.00 45.84 73 HIS A CA 1
ATOM 604 C C . HIS A 1 73 ? 18.351 -14.449 0.512 1.00 45.84 73 HIS A C 1
ATOM 606 O O . HIS A 1 73 ? 19.224 -15.240 0.170 1.00 45.84 73 HIS A O 1
ATOM 612 N N . TYR A 1 74 ? 17.490 -13.901 -0.358 1.00 38.94 74 TYR A N 1
ATOM 613 C CA . TYR A 1 74 ? 17.617 -13.992 -1.816 1.00 38.94 74 TYR A CA 1
ATOM 614 C C . TYR A 1 74 ? 18.908 -13.343 -2.347 1.00 38.94 74 TYR A C 1
ATOM 616 O O . TYR A 1 74 ? 19.639 -13.975 -3.103 1.00 38.94 74 TYR A O 1
ATOM 624 N N . ASP A 1 75 ? 19.280 -12.167 -1.856 1.00 41.94 75 ASP A N 1
ATOM 625 C CA . ASP A 1 75 ? 20.507 -11.465 -2.243 1.00 41.94 75 ASP A CA 1
ATOM 626 C C . ASP A 1 75 ? 21.768 -12.112 -1.629 1.00 41.94 75 ASP A C 1
ATOM 628 O O . ASP A 1 75 ? 22.843 -12.092 -2.225 1.00 41.94 75 ASP A O 1
ATOM 632 N N . SER A 1 76 ? 21.655 -12.787 -0.479 1.00 44.78 76 SER A N 1
ATOM 633 C CA . SER A 1 76 ? 22.731 -13.624 0.077 1.00 44.78 76 SER A CA 1
ATOM 634 C C . SER A 1 76 ? 22.885 -14.941 -0.681 1.00 44.78 76 SER A C 1
ATOM 636 O O . SER A 1 76 ? 24.012 -15.409 -0.816 1.00 44.78 76 SER A O 1
ATOM 638 N N . MET A 1 77 ? 21.808 -15.520 -1.233 1.00 50.25 77 MET A N 1
ATOM 639 C CA . MET A 1 77 ? 21.936 -16.622 -2.202 1.00 50.25 77 MET A CA 1
ATOM 640 C C . MET A 1 77 ? 22.361 -16.141 -3.598 1.00 50.25 77 MET A C 1
ATOM 642 O O . MET A 1 77 ? 22.860 -16.950 -4.377 1.00 50.25 77 MET A O 1
ATOM 646 N N . GLU A 1 78 ? 22.280 -14.840 -3.905 1.00 45.94 78 GLU A N 1
ATOM 647 C CA . GLU A 1 78 ? 22.885 -14.251 -5.107 1.00 45.94 78 GLU A CA 1
ATOM 648 C C . GLU A 1 78 ? 24.419 -14.183 -5.050 1.00 45.94 78 GLU A C 1
ATOM 650 O O . GLU A 1 78 ? 25.069 -14.321 -6.083 1.00 45.94 78 GLU A O 1
ATOM 655 N N . LEU A 1 79 ? 25.032 -14.106 -3.865 1.00 42.34 79 LEU A N 1
ATOM 656 C CA . LEU A 1 79 ? 26.481 -14.333 -3.714 1.00 42.34 79 LEU A CA 1
ATOM 657 C C . LEU A 1 79 ? 26.867 -15.822 -3.806 1.00 42.34 79 LEU A C 1
ATOM 659 O O . LEU A 1 79 ? 28.046 -16.157 -3.898 1.00 42.34 79 LEU A O 1
ATOM 663 N N . ILE A 1 80 ? 25.869 -16.711 -3.861 1.00 49.59 80 ILE A N 1
ATOM 664 C CA . ILE A 1 80 ? 25.999 -18.147 -4.140 1.00 49.59 80 ILE A CA 1
ATOM 665 C C . ILE A 1 80 ? 25.437 -18.475 -5.543 1.00 49.59 80 ILE A C 1
ATOM 667 O O . ILE A 1 80 ? 25.226 -19.640 -5.885 1.00 49.59 80 ILE A O 1
ATOM 671 N N . LYS A 1 81 ? 25.259 -17.482 -6.435 1.00 42.22 81 LYS A N 1
ATOM 672 C CA . LYS A 1 81 ? 24.902 -17.693 -7.860 1.00 42.22 81 LYS A CA 1
ATOM 673 C C . LYS A 1 81 ? 26.020 -18.307 -8.714 1.00 42.22 81 LYS A C 1
ATOM 675 O O . LYS A 1 81 ? 26.096 -18.092 -9.919 1.00 42.22 81 LYS A O 1
ATOM 680 N N . GLY A 1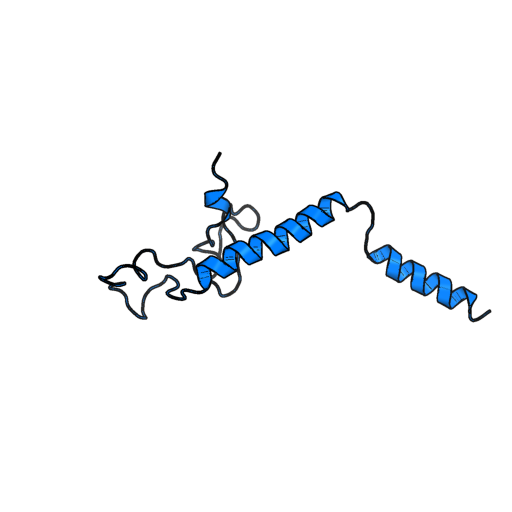 82 ? 26.856 -19.136 -8.101 1.00 46.44 82 GLY A N 1
ATOM 681 C CA . GLY A 1 82 ? 27.652 -20.152 -8.778 1.00 46.44 82 GLY A CA 1
ATOM 682 C C . GLY A 1 82 ? 26.989 -21.534 -8.801 1.00 46.44 82 GLY A C 1
ATOM 683 O O . GLY A 1 82 ? 27.586 -22.455 -9.345 1.00 46.44 82 GLY A O 1
ATOM 684 N N . VAL A 1 83 ? 25.795 -21.722 -8.219 1.00 46.47 83 VAL A N 1
ATOM 685 C CA . VAL A 1 83 ? 25.119 -23.034 -8.204 1.00 46.47 83 VAL A CA 1
ATOM 686 C C . VAL A 1 83 ? 23.622 -22.866 -8.486 1.00 46.47 83 VAL A C 1
ATOM 688 O O . VAL A 1 83 ? 22.787 -22.804 -7.588 1.00 46.47 83 VAL A O 1
ATOM 691 N N . SER A 1 84 ? 23.279 -22.750 -9.772 1.00 40.66 84 SER A N 1
ATOM 692 C CA . SER A 1 84 ? 21.889 -22.702 -10.240 1.00 40.66 84 SER A CA 1
ATOM 693 C C . SER A 1 84 ? 21.159 -24.001 -9.889 1.00 40.66 84 SER A C 1
ATOM 695 O O . SER A 1 84 ? 21.585 -25.091 -10.266 1.00 40.66 84 SER A O 1
ATOM 697 N N . ILE A 1 85 ? 20.007 -23.874 -9.230 1.00 51.38 85 ILE A N 1
ATOM 698 C CA . ILE A 1 85 ? 19.071 -24.955 -8.878 1.00 51.38 85 ILE A CA 1
ATOM 699 C C . ILE A 1 85 ? 18.569 -25.740 -10.114 1.00 51.38 85 ILE A C 1
ATOM 701 O O . ILE A 1 85 ? 18.064 -26.853 -9.970 1.00 51.38 85 ILE A O 1
ATOM 705 N N . GLN A 1 86 ? 18.820 -25.265 -11.344 1.00 41.91 86 GLN A N 1
ATOM 706 C CA . GLN A 1 86 ? 18.680 -26.096 -12.549 1.00 41.91 86 GLN A CA 1
ATOM 707 C C . GLN A 1 86 ? 19.595 -27.335 -12.545 1.00 41.91 86 GLN A C 1
ATOM 709 O O . GLN A 1 86 ? 19.204 -28.360 -13.101 1.00 41.91 86 GLN A O 1
ATOM 714 N N . MET A 1 87 ? 20.767 -27.302 -11.895 1.00 46.94 87 MET A N 1
ATOM 715 C CA . MET A 1 87 ? 21.681 -28.457 -11.852 1.00 46.94 87 MET A CA 1
ATOM 716 C C . MET A 1 87 ? 21.088 -29.668 -11.127 1.00 46.94 87 MET A C 1
ATOM 718 O O . MET A 1 87 ? 21.394 -30.796 -11.505 1.00 46.94 87 MET A O 1
ATOM 722 N N . PHE A 1 88 ? 20.202 -29.472 -10.146 1.00 52.84 88 PHE A N 1
ATOM 723 C CA . PHE A 1 88 ? 19.557 -30.592 -9.452 1.00 52.84 88 PHE A CA 1
ATOM 724 C C . PHE A 1 88 ? 18.527 -31.302 -10.334 1.00 52.84 88 PHE A C 1
ATOM 726 O O . PHE A 1 88 ? 18.412 -32.525 -10.282 1.00 52.84 88 PHE A O 1
ATOM 733 N N . PHE A 1 89 ? 17.835 -30.558 -11.200 1.00 54.41 89 PHE A N 1
ATOM 734 C CA . PHE A 1 89 ? 16.859 -31.127 -12.127 1.00 54.41 89 PHE A CA 1
ATOM 735 C C . PHE A 1 89 ? 17.542 -31.930 -13.246 1.00 54.41 89 PHE A C 1
ATOM 737 O O . PHE A 1 89 ? 17.097 -33.022 -13.594 1.00 54.41 89 PHE A O 1
ATOM 744 N N . PHE A 1 90 ? 18.682 -31.445 -13.752 1.00 54.72 90 PHE A N 1
ATOM 745 C CA . PHE A 1 90 ? 19.484 -32.183 -14.733 1.00 54.72 90 PHE A CA 1
ATOM 746 C C . PHE A 1 90 ? 20.212 -33.396 -14.128 1.00 54.72 90 PHE A C 1
ATOM 748 O O . PHE A 1 90 ? 20.299 -34.436 -14.782 1.00 54.72 90 PHE A O 1
ATOM 755 N N . TRP A 1 91 ? 20.669 -33.321 -12.873 1.00 51.2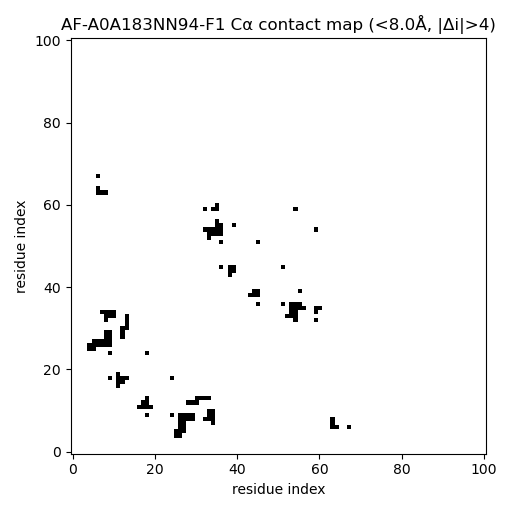2 91 TRP A N 1
ATOM 756 C CA . TRP A 1 91 ? 21.289 -34.461 -12.184 1.00 51.22 91 TRP A CA 1
ATOM 757 C C . TRP A 1 91 ? 20.283 -35.589 -11.910 1.00 51.22 91 TRP A C 1
ATOM 759 O O . TRP A 1 91 ? 20.583 -36.760 -12.147 1.00 51.22 91 TRP A O 1
ATOM 769 N N . PHE A 1 9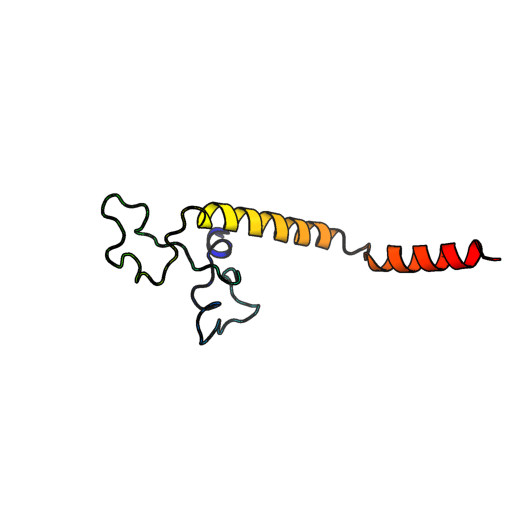2 ? 19.053 -35.243 -11.520 1.00 56.91 92 PHE A N 1
ATOM 770 C CA . PHE A 1 92 ? 17.973 -36.211 -11.316 1.00 56.91 92 PHE A CA 1
ATOM 771 C C . PHE A 1 92 ? 17.600 -36.962 -12.610 1.00 56.91 92 PHE A C 1
ATOM 773 O O . PHE A 1 92 ? 17.397 -38.177 -12.591 1.00 56.91 92 PHE A O 1
ATOM 780 N N . LEU A 1 93 ? 17.601 -36.276 -13.760 1.00 56.28 93 LEU A N 1
ATOM 781 C CA . LEU A 1 93 ? 17.345 -36.889 -15.071 1.00 56.28 93 LEU A CA 1
ATOM 782 C C . LEU A 1 93 ? 18.502 -37.788 -15.564 1.00 56.28 93 LEU A C 1
ATOM 784 O O . LEU A 1 93 ? 18.249 -38.836 -16.166 1.00 56.28 93 LEU A O 1
ATOM 788 N N . MET A 1 94 ? 19.766 -37.445 -15.276 1.00 57.44 94 MET A N 1
ATOM 789 C CA . MET A 1 94 ? 20.914 -38.306 -15.622 1.00 57.44 94 MET A CA 1
ATOM 790 C C . MET A 1 94 ? 20.999 -39.578 -14.763 1.00 57.44 94 MET A C 1
ATOM 792 O O . MET A 1 94 ? 21.443 -40.618 -15.258 1.00 57.44 94 MET A O 1
ATOM 796 N N . ILE A 1 95 ? 20.560 -39.527 -13.501 1.00 57.00 95 ILE A N 1
ATOM 797 C CA . ILE A 1 95 ? 20.514 -40.699 -12.613 1.00 57.00 95 ILE A CA 1
ATOM 798 C C . ILE A 1 95 ? 19.415 -41.675 -13.048 1.00 57.00 95 ILE A C 1
ATOM 800 O O . ILE A 1 95 ? 19.670 -42.874 -13.148 1.00 57.00 95 ILE A O 1
ATOM 804 N N . LEU A 1 96 ? 18.221 -41.182 -13.395 1.00 50.75 96 LEU A N 1
ATOM 805 C CA . LEU A 1 96 ? 17.126 -42.033 -13.885 1.00 50.75 96 LEU A CA 1
ATOM 806 C C . LEU A 1 96 ? 17.475 -42.755 -15.197 1.00 50.75 96 LEU A C 1
ATOM 808 O O . LEU A 1 96 ? 17.052 -43.889 -15.410 1.00 50.75 96 LEU A O 1
ATOM 812 N N . SER A 1 97 ? 18.318 -42.145 -16.032 1.00 56.22 97 SER A N 1
ATOM 813 C CA . SER A 1 97 ? 18.808 -42.755 -17.276 1.00 56.22 97 SER A CA 1
ATOM 814 C C . SER A 1 97 ? 19.834 -43.884 -17.054 1.00 56.22 97 SER A C 1
ATOM 816 O O . SER A 1 97 ? 20.043 -44.687 -17.959 1.00 56.22 97 SER A O 1
ATOM 818 N N . ASN A 1 98 ? 20.461 -43.968 -15.871 1.00 54.81 98 ASN A N 1
ATOM 819 C CA . ASN A 1 98 ? 21.420 -45.025 -15.505 1.00 54.81 98 ASN A CA 1
ATOM 820 C C . ASN A 1 98 ? 20.830 -46.122 -14.601 1.00 54.81 98 ASN A C 1
ATOM 822 O O . ASN A 1 98 ? 21.498 -47.119 -14.364 1.00 54.81 98 ASN A O 1
ATOM 826 N N . ILE A 1 99 ? 19.605 -45.959 -14.090 1.00 57.53 99 ILE A N 1
ATOM 827 C CA . ILE A 1 99 ? 18.915 -46.986 -13.282 1.00 57.53 99 ILE A CA 1
ATOM 828 C C . ILE A 1 99 ? 17.976 -47.851 -14.145 1.00 57.53 99 ILE A C 1
ATOM 830 O O . ILE A 1 99 ? 17.634 -48.964 -13.765 1.00 57.53 99 ILE A O 1
ATOM 834 N N . MET A 1 100 ? 17.590 -47.371 -15.331 1.00 52.03 100 MET A N 1
ATOM 835 C CA . MET A 1 100 ? 16.773 -48.110 -16.307 1.00 52.03 100 MET A CA 1
ATOM 836 C C . MET A 1 100 ? 17.607 -48.767 -17.425 1.00 52.03 100 MET A C 1
ATOM 838 O O . MET A 1 100 ? 17.079 -49.025 -18.510 1.00 52.03 100 MET A O 1
ATOM 842 N N . ARG A 1 101 ? 18.899 -49.031 -17.187 1.00 53.34 101 ARG A N 1
ATOM 843 C CA . ARG A 1 101 ? 19.771 -49.782 -18.099 1.00 53.34 101 ARG A CA 1
ATOM 844 C C . ARG A 1 101 ? 20.494 -50.907 -17.377 1.00 53.34 101 ARG A C 1
ATOM 846 O O . ARG A 1 101 ? 20.971 -50.655 -16.253 1.00 53.34 101 ARG A O 1
#

InterPro domains:
  IPR000571 Zinc finger, CCCH-type [PS50103] (4-32)
  IPR000571 Zinc finger, CCCH-type [PS50103] (36-59)
  IPR000571 Zinc finger, CCCH-type [SM00356] (5-31)
  IPR000571 Zinc finger, CCCH-type [SM00356] (32-58)
  IPR036855 Zinc finger, CCCH-type superfamily [SSF90229] (5-32)
  IPR036855 Zinc finger, CCCH-type superfamily [SSF90229] (36-59)
  IPR041367 E3 ligase, CCCH-type zinc finger [PF18044] (9-29)

Foldseek 3Di:
DDPVQQLFADQACAPPNHDPCPPVDSYDNDPPAHGADPACPPPVHDPCPPVDSGDSDPCNNVVSVVVCVVVVVVVVCVVVVVDDPVVVVVVVVVVVVVVVD

Sequence (101 aa):
MSDYLRNQICRYFNTKEGCWYGDNCRFLHIPNKKPPCKFDDLTTGCCYGDNCHFSHDRTSFKSIDNYHIHNNHYDSMELIKGVSIQMFFFWFLMILSNIMR

pLDDT: mean 70.8, std 17.88, range [38.94, 94.25]

Solvent-accessible surface area (backbone atoms only — not comparable to full-atom values): 6231 Å² total; per-residue (Å²): 132,76,69,72,54,55,69,34,50,32,78,37,49,81,42,97,84,34,47,92,56,57,92,74,41,70,37,34,81,53,86,98,53,58,31,69,47,89,36,56,87,40,97,87,42,45,92,52,59,92,75,41,88,42,32,80,56,84,61,56,68,62,51,46,58,50,49,47,51,56,52,48,51,50,54,56,46,53,78,47,70,85,63,62,73,66,55,59,59,54,49,54,55,57,50,56,65,60,72,78,105

Mean predicted aligned error: 14.45 Å

Nearest PDB structures (foldseek):
  6nzl-assembly1_A  TM=4.168E-01  e=1.844E-02  Caenorhabditis elegans
  2fc6-assembly1_A  TM=7.883E-01  e=4.177E+00  Homo sapiens